Protein AF-A0A3B9KI14-F1 (afdb_monomer_lite)

Structure (mmCIF, N/CA/C/O backbone):
data_AF-A0A3B9KI14-F1
#
_entry.id   AF-A0A3B9KI14-F1
#
loop_
_atom_site.group_PDB
_atom_site.id
_atom_site.type_symbol
_atom_site.label_atom_id
_atom_site.label_alt_id
_atom_site.label_comp_id
_atom_site.label_asym_id
_atom_site.label_entity_id
_atom_site.label_seq_id
_atom_site.pdbx_PDB_ins_code
_atom_site.Cartn_x
_atom_site.Cartn_y
_atom_site.Cartn_z
_atom_site.occupancy
_atom_site.B_iso_or_equiv
_atom_site.auth_seq_id
_atom_site.auth_comp_id
_atom_site.auth_asym_id
_atom_site.auth_atom_id
_atom_site.pdbx_PDB_model_num
ATOM 1 N N . MET A 1 1 ? 5.734 -4.544 28.002 1.00 45.03 1 MET A N 1
ATOM 2 C CA . MET A 1 1 ? 5.263 -3.543 27.021 1.00 45.03 1 MET A CA 1
ATOM 3 C C . MET A 1 1 ? 4.667 -4.309 25.851 1.00 45.03 1 MET A C 1
ATOM 5 O O . MET A 1 1 ? 5.407 -4.977 25.143 1.00 45.03 1 MET A O 1
ATOM 9 N N . THR A 1 2 ? 3.344 -4.352 25.726 1.00 54.72 2 THR A N 1
ATOM 10 C CA . THR A 1 2 ? 2.682 -5.144 24.678 1.00 54.72 2 THR A CA 1
ATOM 11 C C . THR A 1 2 ? 2.883 -4.437 23.338 1.00 54.72 2 THR A C 1
ATOM 13 O O . THR A 1 2 ? 2.413 -3.314 23.166 1.00 54.72 2 THR A O 1
ATOM 16 N N . LEU A 1 3 ? 3.620 -5.048 22.408 1.00 60.41 3 LEU A N 1
ATOM 17 C CA . LEU A 1 3 ? 3.813 -4.501 21.063 1.00 60.41 3 LEU A CA 1
ATOM 18 C C . LEU A 1 3 ? 2.465 -4.494 20.335 1.00 60.41 3 LEU A C 1
ATOM 20 O O . LEU A 1 3 ? 1.956 -5.534 19.926 1.00 60.41 3 LEU A O 1
ATOM 24 N N . HIS A 1 4 ? 1.866 -3.312 20.193 1.00 70.81 4 HIS A N 1
ATOM 25 C CA . HIS A 1 4 ? 0.678 -3.134 19.370 1.00 70.81 4 HIS A CA 1
ATOM 26 C C . HIS A 1 4 ? 1.103 -3.184 17.900 1.00 70.81 4 HIS A C 1
ATOM 28 O O . HIS A 1 4 ? 1.653 -2.218 17.378 1.00 70.81 4 HIS A O 1
ATOM 34 N N . SER A 1 5 ? 0.869 -4.312 17.230 1.00 82.12 5 SER A N 1
ATOM 35 C CA . SER A 1 5 ? 1.365 -4.568 15.871 1.00 82.12 5 SER A CA 1
ATOM 36 C C . SER A 1 5 ? 0.846 -3.574 14.818 1.00 82.12 5 SER A C 1
ATOM 38 O O . SER A 1 5 ? 1.479 -3.395 13.781 1.00 82.12 5 SER A O 1
ATOM 40 N N . LYS A 1 6 ? -0.273 -2.880 15.082 1.00 92.00 6 LYS A N 1
ATOM 41 C CA . LYS A 1 6 ? -0.955 -1.973 14.145 1.00 92.00 6 LYS A CA 1
ATOM 42 C C . LYS A 1 6 ? -0.931 -0.490 14.558 1.00 92.00 6 LYS A C 1
ATOM 44 O O . LYS A 1 6 ? -1.951 0.192 14.502 1.00 92.00 6 LYS A O 1
ATOM 49 N N . GLN A 1 7 ? 0.220 0.046 14.966 1.00 89.31 7 GLN A N 1
ATOM 50 C CA . GLN A 1 7 ? 0.280 1.410 15.530 1.00 89.31 7 GLN A CA 1
ATOM 51 C C . GLN A 1 7 ? -0.300 2.501 14.614 1.00 89.31 7 GLN A C 1
ATOM 53 O O . GLN A 1 7 ? -1.066 3.344 15.073 1.00 89.31 7 GLN A O 1
ATOM 58 N N . HIS A 1 8 ? 0.002 2.464 13.313 1.00 94.75 8 HIS A N 1
ATOM 59 C CA . HIS A 1 8 ? -0.437 3.510 12.382 1.00 94.75 8 HIS A CA 1
ATOM 60 C C . HIS A 1 8 ? -1.745 3.184 11.670 1.00 94.75 8 HIS A C 1
ATOM 62 O O . HIS A 1 8 ? -2.647 4.018 11.605 1.00 94.75 8 HIS A O 1
ATOM 68 N N . SER A 1 9 ? -1.892 1.969 11.143 1.00 96.56 9 SER A N 1
ATOM 69 C CA . SER A 1 9 ? -3.062 1.633 10.327 1.00 96.56 9 SER A CA 1
ATOM 70 C C . SER A 1 9 ? -4.353 1.501 11.146 1.00 96.56 9 SER A C 1
ATOM 72 O O . SER A 1 9 ? -5.437 1.578 10.573 1.00 96.56 9 SER A O 1
ATOM 74 N N . ALA A 1 10 ? -4.280 1.392 12.480 1.00 95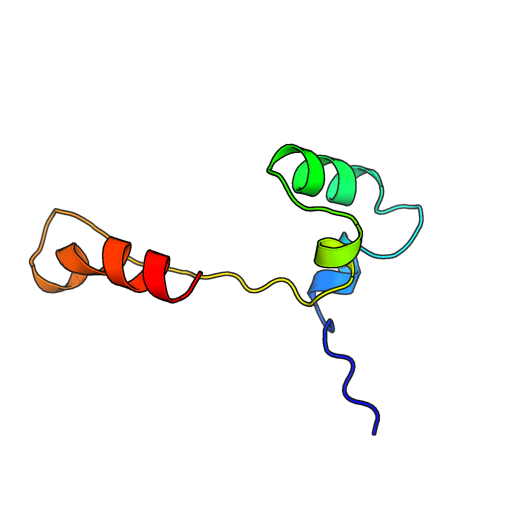.44 10 ALA A N 1
ATOM 75 C CA . ALA A 1 10 ? -5.456 1.427 13.351 1.00 95.44 10 ALA A CA 1
ATOM 76 C C . ALA A 1 10 ? -6.236 2.747 13.227 1.00 95.44 10 ALA A C 1
ATOM 78 O O . ALA A 1 10 ? -7.459 2.748 13.357 1.00 95.44 10 ALA A O 1
ATOM 79 N N . THR A 1 11 ? -5.554 3.850 12.896 1.00 96.00 11 THR A N 1
ATOM 80 C CA . THR A 1 11 ? -6.171 5.175 12.709 1.00 96.00 11 THR A CA 1
ATOM 81 C C . THR A 1 11 ? -7.207 5.204 11.583 1.00 96.00 11 THR A C 1
ATOM 83 O O . THR A 1 11 ? -8.128 6.016 11.628 1.00 96.00 11 THR A O 1
ATOM 86 N N . ILE A 1 12 ? -7.095 4.304 10.599 1.00 96.44 12 ILE A N 1
ATOM 87 C CA . ILE A 1 12 ? -8.002 4.221 9.446 1.00 96.44 12 ILE A CA 1
ATOM 88 C C . ILE A 1 12 ? -8.880 2.968 9.449 1.00 96.44 12 ILE A C 1
ATOM 90 O O . ILE A 1 12 ? -9.858 2.925 8.708 1.00 96.44 12 ILE A O 1
ATOM 94 N N . THR A 1 13 ? -8.584 1.962 10.277 1.00 96.81 13 THR A N 1
ATOM 95 C CA . THR A 1 13 ? -9.389 0.730 10.338 1.00 96.81 13 THR A CA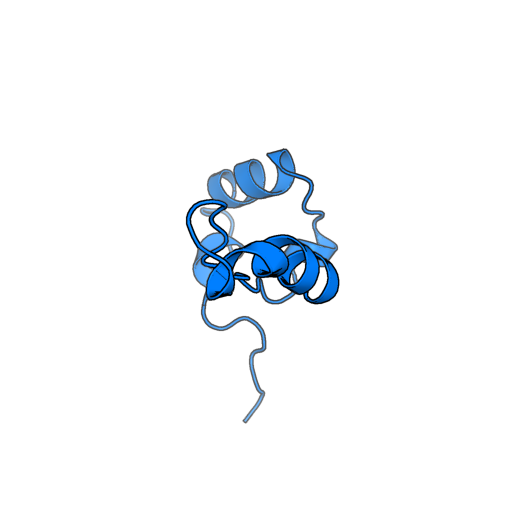 1
ATOM 96 C C . THR A 1 13 ? -10.270 0.626 11.575 1.00 96.81 13 THR A C 1
ATOM 98 O O . THR A 1 13 ? -11.319 -0.013 11.502 1.00 96.81 13 THR A O 1
ATOM 101 N N . ASN A 1 14 ? -9.919 1.262 12.695 1.00 95.38 14 ASN A N 1
ATOM 102 C CA . ASN A 1 14 ? -10.595 1.021 13.972 1.00 95.38 14 ASN A CA 1
ATOM 103 C C . ASN A 1 14 ? -11.646 2.095 14.283 1.00 95.38 14 ASN A C 1
ATOM 105 O O . ASN A 1 14 ? -11.500 3.267 13.949 1.00 95.38 14 ASN A O 1
ATOM 109 N N . GLY A 1 15 ? -12.723 1.688 14.959 1.00 94.94 15 GLY A N 1
ATOM 110 C CA . GLY A 1 15 ? -13.802 2.581 15.381 1.00 94.94 15 GLY A CA 1
ATOM 111 C C . GLY A 1 15 ? -14.907 2.771 14.338 1.00 94.94 15 GLY A C 1
ATOM 112 O O . GLY A 1 15 ? -14.716 2.634 13.124 1.00 94.94 15 GLY A O 1
ATOM 113 N N . ARG A 1 16 ? -16.110 3.097 14.824 1.00 96.69 16 ARG A N 1
ATOM 114 C CA . ARG A 1 16 ? -17.320 3.248 13.998 1.00 96.69 16 ARG A CA 1
ATOM 115 C C . ARG A 1 16 ? -17.152 4.321 12.919 1.00 96.69 16 ARG A C 1
ATOM 117 O O . ARG A 1 16 ? -17.466 4.072 11.760 1.00 96.69 16 ARG A O 1
ATOM 124 N N . ASN A 1 17 ? -16.542 5.453 13.275 1.00 97.69 17 ASN A N 1
ATOM 125 C CA . ASN A 1 17 ? -16.338 6.599 12.381 1.00 97.69 17 ASN A CA 1
ATOM 126 C C . ASN A 1 17 ? -15.363 6.323 11.222 1.00 97.69 17 ASN A C 1
ATOM 128 O O . ASN A 1 17 ? -15.246 7.146 10.322 1.00 97.69 17 ASN A O 1
ATOM 132 N N . ARG A 1 18 ? -14.653 5.185 11.227 1.00 97.69 18 ARG A N 1
ATOM 133 C CA . ARG A 1 18 ? -13.770 4.760 10.129 1.00 97.69 18 ARG A CA 1
ATOM 134 C C . ARG A 1 18 ? -14.448 3.818 9.124 1.00 97.69 18 ARG A C 1
ATOM 136 O O . ARG A 1 18 ? -13.773 3.234 8.282 1.00 97.69 18 ARG A O 1
ATOM 143 N N . ALA A 1 19 ? -15.776 3.680 9.174 1.00 98.00 19 ALA A N 1
ATOM 144 C CA . ALA A 1 19 ? -16.530 2.826 8.253 1.00 98.00 19 ALA A CA 1
ATOM 145 C C . ALA A 1 19 ? -16.270 3.149 6.769 1.00 98.00 19 ALA A C 1
ATOM 147 O O . ALA A 1 19 ? -16.074 2.224 5.989 1.00 98.00 19 ALA A O 1
ATOM 148 N N . GLY A 1 20 ? -16.186 4.431 6.391 1.00 98.38 20 GLY A N 1
ATOM 149 C CA . GLY A 1 20 ? -15.899 4.827 5.005 1.00 98.38 20 GLY A CA 1
ATOM 150 C C . GLY A 1 20 ? -14.506 4.402 4.525 1.00 98.38 20 GLY A C 1
ATOM 151 O O . GLY A 1 20 ? -14.372 3.834 3.447 1.00 98.38 20 GLY A O 1
ATOM 152 N N . ALA A 1 21 ? -13.475 4.587 5.356 1.00 98.25 21 ALA A N 1
ATOM 153 C CA . ALA A 1 21 ? -12.120 4.126 5.043 1.00 98.25 21 ALA A CA 1
ATOM 154 C C . ALA A 1 21 ? -12.060 2.596 4.900 1.00 98.25 21 ALA A C 1
ATOM 156 O O . ALA A 1 21 ? -11.478 2.088 3.941 1.00 98.25 21 ALA A O 1
ATOM 157 N N . ARG A 1 22 ? -12.725 1.851 5.798 1.00 98.25 22 ARG A N 1
ATOM 158 C CA . ARG A 1 22 ? -12.846 0.391 5.659 1.00 98.25 22 ARG A CA 1
ATOM 159 C C . ARG A 1 22 ? -13.582 -0.010 4.383 1.00 98.25 22 ARG A C 1
ATOM 161 O O . ARG A 1 22 ? -13.150 -0.954 3.738 1.00 98.25 22 ARG A O 1
ATOM 168 N N . ALA A 1 23 ? -14.651 0.691 4.002 1.00 98.50 23 ALA A N 1
ATOM 169 C CA . ALA A 1 23 ? -15.392 0.394 2.777 1.00 98.50 23 ALA A CA 1
ATOM 170 C C . ALA A 1 23 ? -14.505 0.516 1.526 1.00 98.50 23 ALA A C 1
ATOM 172 O O . ALA A 1 23 ? -14.542 -0.369 0.677 1.00 98.50 23 ALA A O 1
ATOM 173 N N . MET A 1 24 ? -13.648 1.541 1.453 1.00 98.50 24 MET A N 1
ATOM 174 C CA . MET A 1 24 ? -12.688 1.697 0.350 1.00 98.50 24 MET A CA 1
ATOM 175 C C . MET A 1 24 ? -11.665 0.555 0.303 1.00 98.50 24 MET A C 1
ATOM 177 O O . MET A 1 24 ? -11.412 0.000 -0.763 1.00 98.50 24 MET A O 1
ATOM 181 N N . LEU A 1 25 ? -11.117 0.154 1.456 1.00 98.12 25 LEU A N 1
ATOM 182 C CA . LEU A 1 25 ? -10.179 -0.974 1.530 1.00 98.12 25 LEU A CA 1
ATOM 183 C C . LEU A 1 25 ? -10.850 -2.305 1.154 1.00 98.12 25 LEU A C 1
ATOM 185 O O . LEU A 1 25 ? -10.269 -3.109 0.428 1.00 98.12 25 LEU A O 1
ATOM 189 N N . LYS A 1 26 ? -12.095 -2.525 1.587 1.00 98.25 26 LYS A N 1
ATOM 190 C CA . LYS A 1 26 ? -12.885 -3.695 1.178 1.00 98.25 26 LYS A CA 1
ATOM 191 C C . LYS A 1 26 ? -13.182 -3.690 -0.321 1.00 98.25 26 LYS A C 1
ATOM 193 O O . LYS A 1 26 ? -13.126 -4.740 -0.950 1.00 98.25 26 LYS A O 1
ATOM 198 N N . GLY A 1 27 ? -13.428 -2.516 -0.905 1.00 98.56 27 GLY A N 1
ATOM 199 C CA . GLY A 1 27 ? -13.649 -2.351 -2.344 1.00 98.56 27 GLY A CA 1
ATOM 200 C C . GLY A 1 27 ? -12.471 -2.804 -3.213 1.00 98.56 27 GLY A C 1
ATOM 201 O O . GLY A 1 27 ? -12.686 -3.193 -4.356 1.00 98.56 27 GLY A O 1
ATOM 202 N N . ILE A 1 28 ? -11.249 -2.816 -2.668 1.00 97.62 28 ILE A N 1
ATOM 203 C CA . ILE A 1 28 ? -10.043 -3.324 -3.347 1.00 97.62 28 ILE A CA 1
ATOM 204 C C . ILE A 1 28 ? -9.632 -4.737 -2.894 1.00 97.62 28 ILE A C 1
ATOM 206 O O . ILE A 1 28 ? -8.551 -5.200 -3.255 1.00 97.62 28 ILE A O 1
ATOM 210 N N . GLY A 1 29 ? -10.477 -5.422 -2.116 1.00 97.94 29 GLY A N 1
ATOM 211 C CA . GLY A 1 29 ? -10.332 -6.847 -1.805 1.00 97.94 29 GLY A CA 1
ATOM 212 C C . GLY A 1 29 ? -9.917 -7.209 -0.376 1.00 97.94 29 GLY A C 1
ATOM 213 O O . GLY A 1 29 ? -9.781 -8.396 -0.106 1.00 97.94 29 GLY A O 1
ATOM 214 N N . PHE A 1 30 ? -9.744 -6.254 0.548 1.00 98.00 30 PHE A N 1
ATOM 215 C CA . PHE A 1 30 ? -9.429 -6.593 1.947 1.00 98.00 30 PHE A CA 1
ATOM 216 C C . PHE A 1 30 ? -10.620 -7.242 2.663 1.00 98.00 30 PHE A C 1
ATOM 218 O O . PHE A 1 30 ? -11.747 -6.744 2.579 1.00 98.00 30 PHE A O 1
ATOM 225 N N . THR A 1 31 ? -10.363 -8.282 3.458 1.00 98.25 31 THR A N 1
ATOM 226 C CA . THR A 1 31 ? -11.375 -8.867 4.361 1.00 98.25 31 THR A CA 1
ATOM 227 C C . THR A 1 31 ? -11.314 -8.279 5.778 1.00 98.25 31 THR A C 1
ATOM 229 O O . THR A 1 31 ? -10.383 -7.555 6.128 1.00 98.25 31 THR A O 1
ATOM 232 N N . ASP A 1 32 ? -12.308 -8.579 6.623 1.00 96.75 32 ASP A N 1
ATOM 233 C CA . ASP A 1 32 ? -12.312 -8.120 8.023 1.00 96.75 32 ASP A CA 1
ATOM 234 C C . ASP A 1 32 ? -11.130 -8.667 8.834 1.00 96.75 32 ASP A C 1
ATOM 236 O O . ASP A 1 32 ? -10.540 -7.920 9.616 1.00 96.75 32 ASP A O 1
ATOM 240 N N . ASP A 1 33 ? -10.746 -9.926 8.604 1.00 96.94 33 ASP A N 1
ATOM 241 C CA . ASP A 1 33 ? -9.572 -10.535 9.239 1.00 96.94 33 ASP A CA 1
ATOM 242 C C . ASP A 1 33 ? -8.289 -9.795 8.836 1.00 96.94 33 ASP A C 1
ATOM 244 O O . ASP A 1 33 ? -7.470 -9.409 9.670 1.00 96.94 33 ASP A O 1
ATOM 248 N N . GLU A 1 34 ? -8.153 -9.460 7.554 1.00 96.62 34 GLU A N 1
ATOM 249 C CA . GLU A 1 34 ? -6.973 -8.751 7.066 1.00 96.62 34 GLU A CA 1
ATOM 250 C C . GLU A 1 34 ? -6.905 -7.309 7.568 1.00 96.62 34 GLU A C 1
ATOM 252 O O . GLU A 1 34 ? -5.816 -6.798 7.839 1.00 96.62 34 GLU A O 1
ATOM 257 N N . LEU A 1 35 ? -8.057 -6.661 7.758 1.00 96.69 35 LEU A N 1
ATOM 258 C CA . LEU A 1 35 ? -8.136 -5.342 8.381 1.00 96.69 35 LEU A CA 1
ATOM 259 C C . LEU A 1 35 ? -7.854 -5.373 9.890 1.00 96.69 35 LEU A C 1
ATOM 261 O O . LEU A 1 35 ? -7.587 -4.308 10.455 1.00 96.69 35 LEU A O 1
ATOM 265 N N . ALA A 1 36 ? -7.854 -6.536 10.543 1.00 94.56 36 ALA A N 1
ATOM 266 C CA . ALA A 1 36 ? -7.359 -6.678 11.912 1.00 94.56 36 ALA A CA 1
ATOM 267 C C . ALA A 1 36 ? -5.819 -6.735 11.973 1.00 94.56 36 ALA A C 1
ATOM 269 O O . ALA A 1 36 ? -5.227 -6.391 12.998 1.00 94.56 36 ALA A O 1
ATOM 270 N N . ARG A 1 37 ? -5.155 -7.091 10.864 1.00 95.00 37 ARG A N 1
ATOM 271 C CA . ARG A 1 37 ? -3.690 -7.156 10.752 1.00 95.00 37 ARG A CA 1
ATOM 272 C C . ARG A 1 37 ? -3.063 -5.777 10.456 1.00 95.00 37 ARG A C 1
ATOM 274 O O . ARG A 1 37 ? -3.762 -4.832 10.052 1.00 95.00 37 ARG A O 1
ATOM 281 N N . PRO A 1 38 ? -1.739 -5.620 10.658 1.00 95.94 38 PRO A N 1
ATOM 282 C CA . PRO A 1 38 ? -1.004 -4.443 10.206 1.00 95.94 38 PRO A CA 1
ATOM 283 C C . PRO A 1 38 ? -1.022 -4.309 8.684 1.00 95.94 38 PRO A C 1
ATOM 285 O O . PRO A 1 38 ? -0.787 -5.276 7.968 1.00 95.94 38 PRO A O 1
ATOM 288 N N . ILE A 1 39 ? -1.280 -3.097 8.188 1.00 96.31 39 ILE A N 1
ATOM 289 C CA . ILE A 1 39 ? -1.190 -2.790 6.754 1.00 96.31 39 ILE A CA 1
ATOM 290 C C . ILE A 1 39 ? 0.251 -2.402 6.425 1.00 96.31 39 ILE A C 1
ATOM 292 O O . ILE A 1 39 ? 0.769 -1.441 6.998 1.00 96.31 39 ILE A O 1
ATOM 296 N N . ILE A 1 40 ? 0.865 -3.129 5.491 1.00 95.88 40 ILE A N 1
ATOM 297 C CA . ILE A 1 40 ? 2.231 -2.900 5.014 1.00 95.88 40 ILE A CA 1
ATOM 298 C C . ILE A 1 40 ? 2.177 -2.330 3.595 1.00 95.88 40 ILE A C 1
ATOM 300 O O . ILE A 1 40 ? 1.673 -2.971 2.676 1.00 95.88 40 ILE A O 1
ATOM 304 N N . GLY A 1 41 ? 2.685 -1.111 3.418 1.00 95.94 41 GLY A N 1
ATOM 305 C CA . GLY A 1 41 ? 2.843 -0.504 2.098 1.00 95.94 41 GLY A CA 1
ATOM 306 C C . GLY A 1 41 ? 4.158 -0.939 1.456 1.00 95.94 41 GLY A C 1
ATOM 307 O O . GLY A 1 41 ? 5.221 -0.678 2.012 1.00 95.94 41 GLY A O 1
ATOM 308 N N . VAL A 1 42 ? 4.098 -1.565 0.280 1.00 97.19 42 VAL A N 1
ATOM 309 C CA . VAL A 1 42 ? 5.287 -1.921 -0.512 1.00 97.19 42 VAL A CA 1
ATOM 310 C C . VAL A 1 42 ? 5.534 -0.828 -1.551 1.00 97.19 42 VAL A C 1
ATOM 312 O O . VAL A 1 42 ? 4.983 -0.857 -2.653 1.00 97.19 42 VAL A O 1
ATOM 315 N N . ALA A 1 43 ? 6.343 0.168 -1.187 1.00 97.50 43 ALA A N 1
ATOM 316 C CA . ALA A 1 43 ? 6.783 1.199 -2.122 1.00 97.50 43 ALA A CA 1
ATOM 317 C C . ALA A 1 43 ? 7.835 0.617 -3.078 1.00 97.50 43 ALA A C 1
ATOM 319 O O . ALA A 1 43 ? 8.815 0.018 -2.640 1.00 97.50 43 ALA A O 1
ATOM 320 N N . ASN A 1 44 ? 7.637 0.794 -4.384 1.00 96.81 44 ASN A N 1
ATOM 321 C CA . ASN A 1 44 ? 8.593 0.369 -5.401 1.00 96.81 44 ASN A CA 1
ATOM 322 C C . ASN A 1 44 ? 8.797 1.483 -6.434 1.00 96.81 44 ASN A C 1
ATOM 324 O O . ASN A 1 44 ? 7.873 2.239 -6.725 1.00 96.81 44 ASN A O 1
ATOM 328 N N . THR A 1 45 ? 10.005 1.567 -6.983 1.00 97.38 45 THR A N 1
ATOM 329 C CA . THR A 1 45 ? 10.404 2.569 -7.984 1.00 97.38 45 THR A CA 1
ATOM 330 C C . THR A 1 45 ? 10.551 1.946 -9.371 1.00 97.38 45 THR A C 1
ATOM 332 O O . THR A 1 45 ? 11.434 2.340 -10.131 1.00 97.38 45 THR A O 1
ATOM 335 N N . TRP A 1 46 ? 9.748 0.926 -9.693 1.00 98.00 46 TRP A N 1
ATOM 336 C CA . TRP A 1 46 ? 9.813 0.273 -10.998 1.00 98.00 46 TRP A CA 1
ATOM 337 C C . TRP A 1 46 ? 9.557 1.276 -12.126 1.00 98.00 46 TRP A C 1
ATOM 339 O O . TRP A 1 46 ? 8.551 1.984 -12.134 1.00 98.00 46 TRP A O 1
ATOM 349 N N . THR A 1 47 ? 10.472 1.294 -13.091 1.00 97.81 47 THR A N 1
ATOM 350 C CA . THR A 1 47 ? 10.339 1.997 -14.366 1.00 97.81 47 THR A CA 1
ATOM 351 C C . THR A 1 47 ? 10.999 1.155 -15.453 1.00 97.81 47 THR A C 1
ATOM 353 O O . THR A 1 47 ? 11.887 0.348 -15.173 1.00 97.81 47 THR A O 1
ATOM 356 N N . GLU A 1 48 ? 10.595 1.360 -16.706 1.00 98.19 48 GLU A N 1
ATOM 357 C CA . GLU A 1 48 ? 11.170 0.649 -17.860 1.00 98.19 48 GLU A CA 1
ATOM 358 C C . GLU A 1 48 ? 12.276 1.449 -18.570 1.00 98.19 48 GLU A C 1
ATOM 360 O O . GLU A 1 48 ? 12.842 1.002 -19.560 1.00 98.19 48 GLU A O 1
ATOM 365 N N . THR A 1 49 ? 12.606 2.637 -18.058 1.00 97.69 49 THR A N 1
ATOM 366 C CA . THR A 1 49 ? 13.521 3.595 -18.699 1.00 97.69 49 THR A CA 1
ATOM 367 C C . THR A 1 49 ? 15.002 3.260 -18.527 1.00 97.69 49 THR A C 1
ATOM 369 O O . THR A 1 49 ? 15.829 3.760 -19.285 1.00 97.69 49 THR A O 1
ATOM 372 N N . MET A 1 50 ? 15.360 2.459 -17.519 1.00 97.25 50 MET A N 1
ATOM 373 C CA . MET A 1 50 ? 16.748 2.144 -17.173 1.00 97.25 50 MET A CA 1
ATOM 374 C C . MET A 1 5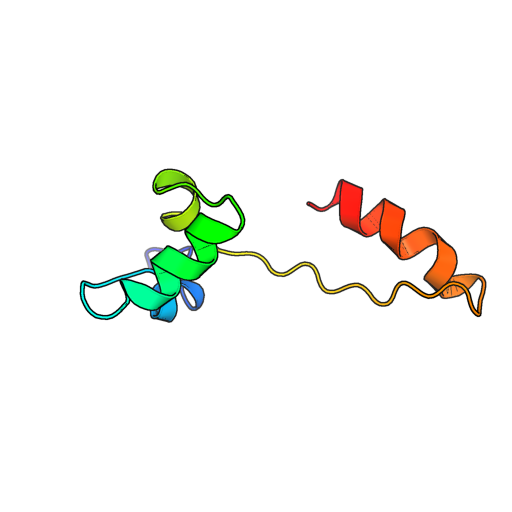0 ? 16.870 0.767 -16.505 1.00 97.25 50 MET A C 1
ATOM 376 O O . MET A 1 50 ? 15.949 0.330 -15.807 1.00 97.25 50 MET A O 1
ATOM 380 N N . PRO A 1 51 ? 18.013 0.076 -16.660 1.00 97.50 51 PRO A N 1
ATOM 381 C CA . PRO A 1 51 ? 18.153 -1.311 -16.215 1.00 97.50 51 PRO A CA 1
ATOM 382 C C . PRO A 1 51 ? 18.107 -1.486 -14.689 1.00 97.50 51 PRO A C 1
ATOM 384 O O . PRO A 1 51 ? 17.666 -2.531 -14.208 1.00 97.50 51 PRO A O 1
ATOM 387 N N . CYS A 1 52 ? 18.514 -0.478 -13.909 1.00 98.00 52 CYS A N 1
ATOM 388 C CA . CYS A 1 52 ? 18.559 -0.579 -12.446 1.00 98.00 52 CYS A CA 1
ATOM 389 C C . CYS A 1 52 ? 17.174 -0.747 -11.797 1.00 98.00 52 CYS A C 1
ATOM 391 O O . CYS A 1 52 ? 17.087 -1.405 -10.764 1.00 98.00 52 CYS A O 1
ATOM 393 N N . ASN A 1 53 ? 16.098 -0.244 -12.418 1.00 98.19 53 ASN A N 1
ATOM 394 C CA . ASN A 1 53 ? 14.740 -0.311 -11.860 1.00 98.19 53 ASN A CA 1
ATOM 395 C C . ASN A 1 53 ? 13.816 -1.302 -12.584 1.00 98.19 53 ASN A C 1
ATOM 397 O O . ASN A 1 53 ? 12.731 -1.615 -12.086 1.00 98.19 53 ASN A O 1
ATOM 401 N N . TYR A 1 54 ? 14.255 -1.837 -13.726 1.00 97.94 54 TYR A N 1
ATOM 402 C CA . TYR A 1 54 ? 13.439 -2.668 -14.613 1.00 97.94 54 TYR A CA 1
ATOM 403 C C . TYR A 1 54 ? 12.847 -3.905 -13.918 1.00 97.94 54 TYR A C 1
ATOM 405 O O . TYR A 1 54 ? 11.689 -4.266 -14.113 1.00 97.94 54 TYR A O 1
ATOM 413 N N . HIS A 1 55 ? 13.625 -4.538 -13.040 1.00 97.25 55 HIS A N 1
ATOM 414 C CA . HIS A 1 55 ? 13.263 -5.786 -12.367 1.00 97.25 55 HIS A CA 1
ATOM 415 C C . HIS A 1 55 ? 12.450 -5.589 -11.071 1.00 97.25 55 HIS A C 1
ATOM 417 O O . HIS A 1 55 ? 11.977 -6.566 -10.481 1.00 97.25 55 HIS A O 1
ATOM 423 N N . LEU A 1 56 ? 12.255 -4.346 -10.611 1.00 98.31 56 LEU A N 1
ATOM 424 C CA . LEU A 1 56 ? 11.675 -4.072 -9.290 1.00 98.31 56 LEU A CA 1
ATOM 425 C C . LEU A 1 56 ? 10.193 -4.460 -9.180 1.00 98.31 56 LEU A C 1
ATOM 427 O O . LEU A 1 56 ? 9.745 -4.808 -8.089 1.00 98.31 56 LEU A O 1
ATOM 431 N N . ARG A 1 57 ? 9.442 -4.501 -10.292 1.00 97.44 57 ARG A N 1
ATOM 432 C CA . ARG A 1 57 ? 8.055 -5.003 -10.297 1.00 97.44 57 ARG A CA 1
ATOM 433 C C . ARG A 1 57 ? 7.976 -6.472 -9.876 1.00 97.44 57 ARG A C 1
ATOM 435 O O . ARG A 1 57 ? 7.086 -6.843 -9.116 1.00 97.44 57 ARG A O 1
ATOM 442 N N . HIS A 1 58 ? 8.918 -7.299 -10.333 1.00 97.50 58 HIS A N 1
ATOM 443 C CA . HIS A 1 58 ? 8.977 -8.716 -9.964 1.00 97.50 58 HIS A CA 1
ATOM 444 C C . HIS A 1 58 ? 9.407 -8.908 -8.509 1.00 97.50 58 HIS A C 1
ATOM 446 O O . HIS A 1 58 ? 8.882 -9.787 -7.832 1.00 97.50 58 HIS A O 1
ATOM 452 N N . LEU A 1 59 ? 10.330 -8.078 -8.010 1.00 97.94 59 LEU A N 1
ATOM 453 C CA . LEU A 1 59 ? 10.706 -8.107 -6.596 1.00 97.94 59 LEU A CA 1
ATOM 454 C C . LEU A 1 59 ? 9.535 -7.698 -5.699 1.00 97.94 59 LEU A C 1
ATOM 456 O O . LEU A 1 59 ? 9.239 -8.407 -4.743 1.00 97.94 59 LEU A O 1
ATOM 460 N N . ALA A 1 60 ? 8.813 -6.627 -6.039 1.00 98.19 60 ALA A N 1
ATOM 461 C CA . ALA A 1 60 ? 7.648 -6.184 -5.274 1.00 98.19 60 ALA 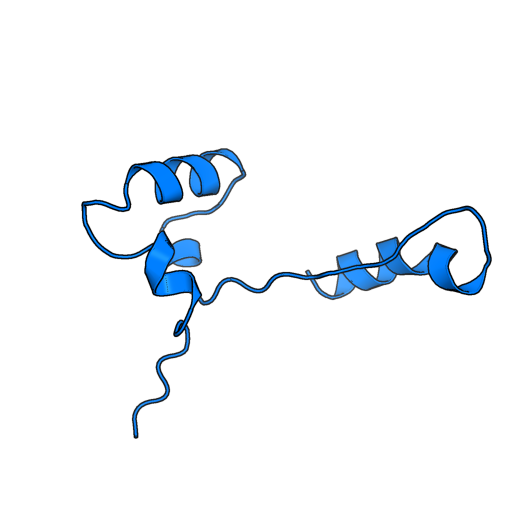A CA 1
ATOM 462 C C . ALA A 1 60 ? 6.557 -7.268 -5.193 1.00 98.19 6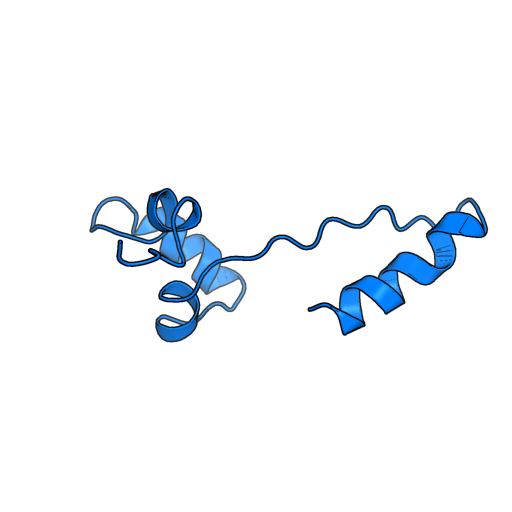0 ALA A C 1
ATOM 464 O O . ALA A 1 60 ? 5.967 -7.463 -4.134 1.00 98.19 60 ALA A O 1
ATOM 465 N N . ALA A 1 61 ? 6.337 -8.021 -6.277 1.00 97.44 61 ALA A N 1
ATOM 466 C CA . ALA A 1 61 ? 5.391 -9.136 -6.294 1.00 97.44 61 ALA A CA 1
ATOM 467 C C . ALA A 1 61 ? 5.809 -10.330 -5.415 1.00 97.44 61 ALA A C 1
ATOM 469 O O . ALA A 1 61 ? 4.943 -11.097 -5.023 1.00 97.44 61 ALA A O 1
ATOM 470 N N . LYS A 1 62 ? 7.105 -10.500 -5.109 1.00 97.44 62 LYS A N 1
ATOM 471 C CA . LYS A 1 62 ? 7.595 -11.527 -4.167 1.00 97.44 62 LYS A CA 1
ATOM 472 C C . LYS A 1 62 ? 7.532 -11.085 -2.704 1.00 97.44 62 LYS A C 1
ATOM 474 O O . LYS A 1 62 ? 7.612 -11.926 -1.817 1.00 97.44 62 LYS A O 1
ATOM 479 N N . VAL A 1 63 ? 7.482 -9.774 -2.462 1.00 97.31 63 VAL A N 1
ATOM 480 C CA . VAL A 1 63 ? 7.365 -9.185 -1.119 1.00 97.31 63 VAL A CA 1
ATOM 481 C C . VAL A 1 63 ? 5.901 -9.120 -0.668 1.00 97.31 63 VAL A C 1
ATOM 483 O O . VAL A 1 63 ? 5.641 -9.227 0.528 1.00 97.31 63 VAL A O 1
ATOM 486 N N . LYS A 1 64 ? 4.972 -8.916 -1.612 1.00 92.31 64 LYS A N 1
ATOM 487 C CA . LYS A 1 64 ? 3.518 -8.921 -1.392 1.00 92.31 64 LYS A CA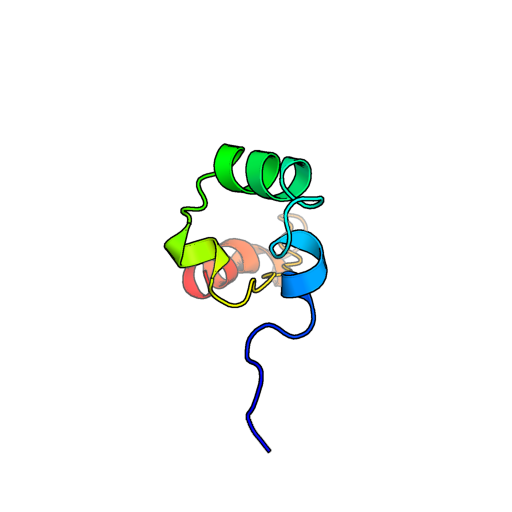 1
ATOM 488 C C . LYS A 1 64 ? 2.990 -10.340 -1.194 1.00 92.31 64 LYS A C 1
ATOM 490 O O . LYS A 1 64 ? 2.113 -10.487 -0.317 1.00 92.31 64 LYS A O 1
#

Sequence (64 aa):
MTLHSKQHSATITNGRNRAGARAMLKGIGFTDDELARPIIGVANTWTETMPCNYHLRHLAAKVK

Secondary structure (DSSP, 8-state):
----TTTTTHHHHSSGGGHHHHHHHHHTT--HHHHHSPP--------SSSHHHHTHHHHHHHH-

Radius of gyration: 15.72 Å; chains: 1; bounding box: 36×18×46 Å

pLDDT: mean 94.23, std 10.01, range [45.03, 98.56]

Foldseek 3Di:
DDPPQAPDLCVQLPDPVNVVSVVVVVVVPDDPVNSSGHDDDQDADADPPDDVRPCRVVVSVVVD